Protein AF-A0A6M3LQ57-F1 (afdb_monomer)

Solvent-accessible surface area (backbone atoms only — not comparable to full-atom values): 9106 Å² total; per-residue (Å²): 142,82,83,85,82,82,80,83,77,77,79,75,79,81,83,52,79,88,72,37,60,32,24,37,28,28,75,92,80,70,41,73,76,36,45,24,33,86,90,76,70,22,23,59,89,76,66,37,45,71,72,62,45,30,76,81,35,76,71,50,41,78,45,41,47,67,58,52,22,49,57,48,24,59,68,61,65,55,86,89,46,74,42,82,50,50,68,66,60,53,51,52,48,58,67,73,37,73,54,68,42,76,58,92,66,25,36,25,34,43,60,65,76,49,56,40,53,70,77,65,49,55,14,15,49,34,39,39,48,60,93,93,46,31,29,30,44,77,53,56,36,36,71,65,57,48,54,53,51,59,50,63,76,73,111

Organism: NCBI:txid1070528

Foldseek 3Di:
DDDDDDDPDPPDDDDDLVNFFKFWDAVVVLDTPATADPVQRAGDPPRHHQVRVCVVRVRIDMDTLQVSLVVSLVVQPPDKDWDWDDPVVLVVQVPPDPF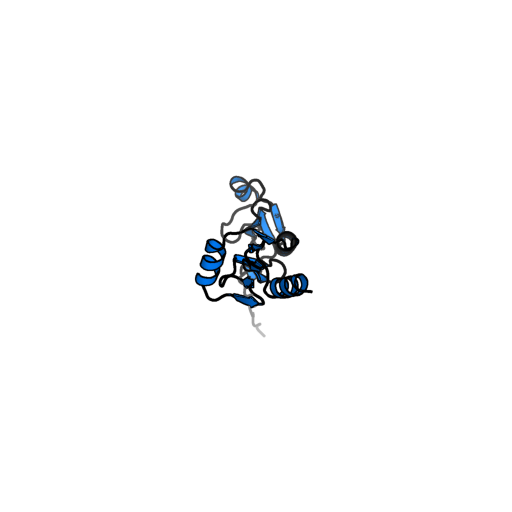PDDDDQKTFRPDFPAARSNPRAGWTWIKGDDDPTIITIPHTHGPVRVVVVVVVVVD

Radius of gyration: 23.34 Å; Cα contacts (8 Å, |Δi|>4): 252; chains: 1; bounding box: 41×45×86 Å

Mean predicted aligned error: 6.29 Å

Sequence (155 aa):
MTTATQTAEKVRKVLTMGDCDRCFASKERGTIIDTIDPATGLSWCYGKTLAQCREEYPDAEEMSVGAFCAWKAERQRTPIAWTPTTAERFDDMLNVLPPAAGVRGAFLVGEPYDHDAGNGQPRFQGFRQWGKEFFQSNRPLTRAEFRAEIARLHD

pLDDT: mean 92.42, std 13.4, range [36.75, 98.62]

Nearest PDB structures (foldseek):
  6g1y-assembly1_A  TM=4.170E-01  e=4.493E+00  Agrobacterium fabrum str. C58
  6tc5-assembly1_AAA  TM=3.323E-01  e=2.795E+00  Sorghum bicolor
  4q0h-assembly1_A-2  TM=1.892E-01  e=4.234E+00  Deinococcus radiodurans R1 = ATCC 13939 = DSM 20539
  4f3l-assembly1_B  TM=1.508E-01  e=3.544E+00  Mus musculus
  2jmu-assembly1_A  TM=1.499E-01  e=5.368E+00  Mus musculus

Structure (mmCIF, N/CA/C/O backbone):
data_AF-A0A6M3LQ57-F1
#
_entry.id   AF-A0A6M3LQ57-F1
#
loop_
_atom_site.group_PDB
_atom_site.id
_atom_site.type_symbol
_atom_site.label_atom_id
_atom_site.label_alt_id
_atom_site.label_comp_id
_atom_site.label_asym_id
_atom_site.label_entity_id
_atom_site.label_seq_id
_atom_site.pdbx_PDB_ins_code
_atom_site.Cartn_x
_atom_site.Cartn_y
_atom_site.Cartn_z
_atom_site.occupancy
_atom_site.B_iso_or_equiv
_atom_site.auth_seq_id
_atom_site.auth_comp_id
_atom_site.auth_asym_id
_atom_site.auth_atom_id
_atom_site.pdbx_PDB_model_num
ATOM 1 N N . MET A 1 1 ? 3.682 -31.613 -62.107 1.00 46.94 1 MET A N 1
ATOM 2 C CA . MET A 1 1 ? 4.332 -31.450 -60.791 1.00 46.94 1 MET A CA 1
ATOM 3 C C . MET A 1 1 ? 4.848 -30.026 -60.703 1.00 46.94 1 MET A C 1
ATOM 5 O O . MET A 1 1 ? 5.860 -29.732 -61.325 1.00 46.94 1 MET A O 1
ATOM 9 N N . THR A 1 2 ? 4.144 -29.132 -60.011 1.00 36.75 2 THR A N 1
ATOM 10 C CA . THR A 1 2 ? 4.678 -27.803 -59.680 1.00 36.75 2 THR A CA 1
ATOM 11 C C . THR A 1 2 ? 4.060 -27.362 -58.361 1.00 36.75 2 THR A C 1
ATOM 13 O O . THR A 1 2 ? 2.856 -27.476 -58.151 1.00 36.75 2 THR A O 1
ATOM 16 N N . THR A 1 3 ? 4.950 -27.019 -57.448 1.00 41.03 3 THR A N 1
ATOM 17 C CA . THR A 1 3 ? 4.820 -27.040 -55.995 1.00 41.03 3 THR A CA 1
ATOM 18 C C . THR A 1 3 ? 4.071 -25.814 -55.482 1.00 41.03 3 THR A C 1
ATOM 20 O O . THR A 1 3 ? 4.348 -24.694 -55.900 1.00 41.03 3 THR A O 1
ATOM 23 N N . ALA A 1 4 ? 3.141 -26.028 -54.552 1.00 45.84 4 ALA A N 1
ATOM 24 C CA . ALA A 1 4 ? 2.512 -24.969 -53.779 1.00 45.84 4 ALA A CA 1
ATOM 25 C C . ALA A 1 4 ? 3.513 -24.414 -52.754 1.00 45.84 4 ALA A C 1
ATOM 27 O O . ALA A 1 4 ? 3.989 -25.151 -51.892 1.00 45.84 4 ALA A O 1
ATOM 28 N N . THR A 1 5 ? 3.811 -23.118 -52.824 1.00 45.41 5 THR A N 1
ATOM 29 C CA . THR A 1 5 ? 4.543 -22.408 -51.770 1.00 45.41 5 THR A CA 1
ATOM 30 C C . THR A 1 5 ? 3.519 -21.826 -50.799 1.00 45.41 5 THR A C 1
ATOM 32 O O . THR A 1 5 ? 2.950 -20.767 -51.049 1.00 45.41 5 THR A O 1
ATOM 35 N N . GLN A 1 6 ? 3.235 -22.541 -49.708 1.00 46.06 6 GLN A N 1
ATOM 36 C CA . GLN A 1 6 ? 2.520 -21.973 -48.563 1.00 46.06 6 GLN A CA 1
ATOM 37 C C . GLN A 1 6 ? 3.509 -21.157 -47.727 1.00 46.06 6 GLN A C 1
ATOM 39 O O . GLN A 1 6 ? 4.349 -21.708 -47.017 1.00 46.06 6 GLN A O 1
ATOM 44 N N . THR A 1 7 ? 3.417 -19.835 -47.821 1.00 49.56 7 THR A N 1
ATOM 45 C CA . THR A 1 7 ? 4.123 -18.911 -46.933 1.00 49.56 7 THR A CA 1
ATOM 46 C C . THR A 1 7 ? 3.373 -18.873 -45.603 1.00 49.56 7 THR A C 1
ATOM 48 O O . THR A 1 7 ? 2.303 -18.280 -45.507 1.00 49.56 7 THR A O 1
ATOM 51 N N . ALA A 1 8 ? 3.900 -19.539 -44.575 1.00 52.03 8 ALA A N 1
ATOM 52 C CA . ALA A 1 8 ? 3.377 -19.412 -43.220 1.00 52.03 8 ALA A CA 1
ATOM 53 C C . ALA A 1 8 ? 3.788 -18.045 -42.654 1.00 52.03 8 ALA A C 1
ATOM 55 O O . ALA A 1 8 ? 4.917 -17.847 -42.203 1.00 52.03 8 ALA A O 1
ATOM 56 N N . GLU A 1 9 ? 2.868 -17.089 -42.706 1.00 48.34 9 GLU A N 1
ATOM 57 C CA . GLU A 1 9 ? 2.976 -15.805 -42.028 1.00 48.34 9 GLU A CA 1
ATOM 58 C C . GLU A 1 9 ? 2.968 -16.060 -40.510 1.00 48.34 9 GLU A C 1
ATOM 60 O O . GLU A 1 9 ? 1.942 -16.374 -39.905 1.00 48.34 9 GLU A O 1
ATOM 65 N N . LYS A 1 10 ? 4.146 -16.011 -39.875 1.00 55.34 10 LYS A N 1
ATOM 66 C CA . LYS A 1 10 ? 4.255 -16.040 -38.411 1.00 55.34 10 LYS A CA 1
ATOM 67 C C . LYS A 1 10 ? 3.628 -14.753 -37.885 1.00 55.34 10 LYS A C 1
ATOM 69 O O . LYS A 1 10 ? 4.269 -13.705 -37.899 1.00 55.34 10 LYS A O 1
ATOM 74 N N . VAL A 1 11 ? 2.390 -14.837 -37.405 1.00 56.31 11 VAL A N 1
ATOM 75 C CA . VAL A 1 11 ? 1.743 -13.747 -36.670 1.00 56.31 11 VAL A CA 1
ATOM 76 C C . VAL A 1 11 ? 2.640 -13.400 -35.480 1.00 56.31 11 VAL A C 1
ATOM 78 O O . VAL A 1 11 ? 2.800 -14.190 -34.548 1.00 56.31 11 VAL A O 1
ATOM 81 N N . ARG A 1 12 ? 3.296 -12.238 -35.539 1.00 62.62 12 ARG A N 1
ATOM 82 C CA . ARG A 1 12 ? 4.110 -11.721 -34.437 1.00 62.62 12 ARG A CA 1
ATOM 83 C C . ARG A 1 12 ? 3.154 -11.455 -33.276 1.00 62.62 12 ARG A C 1
ATOM 85 O O . ARG A 1 12 ? 2.245 -10.642 -33.417 1.00 62.62 12 ARG A O 1
ATOM 92 N N . LYS A 1 13 ? 3.323 -12.166 -32.155 1.00 75.88 13 LYS A N 1
ATOM 93 C CA . LYS A 1 13 ? 2.522 -11.929 -30.947 1.00 75.88 13 LYS A CA 1
ATOM 94 C C . LYS A 1 13 ? 2.670 -10.454 -30.569 1.00 75.88 13 LYS A C 1
ATOM 96 O O . LYS A 1 13 ? 3.790 -9.984 -30.369 1.00 75.88 13 LYS A O 1
ATOM 101 N N . VAL A 1 14 ? 1.551 -9.738 -30.506 1.00 80.62 14 VAL A N 1
ATOM 102 C CA . VAL A 1 14 ? 1.513 -8.387 -29.945 1.00 80.62 14 VAL A CA 1
ATOM 103 C C . VAL A 1 14 ? 1.728 -8.539 -28.444 1.00 80.62 14 VAL A C 1
ATOM 105 O O . VAL A 1 14 ? 0.954 -9.229 -27.782 1.00 80.62 14 VAL A O 1
ATOM 108 N N . LEU A 1 15 ? 2.819 -7.970 -27.937 1.00 83.25 15 LEU A N 1
ATOM 109 C CA . LEU A 1 15 ? 3.087 -7.936 -26.504 1.00 83.25 15 LEU A CA 1
ATOM 110 C C . LEU A 1 15 ? 2.106 -6.976 -25.826 1.00 83.25 15 LEU A C 1
ATOM 112 O O . LEU A 1 15 ? 1.719 -5.954 -26.396 1.00 83.25 15 LEU A O 1
ATOM 116 N N . THR A 1 16 ? 1.726 -7.304 -24.601 1.00 87.81 16 THR A N 1
ATOM 117 C CA . THR A 1 16 ? 0.941 -6.457 -23.703 1.00 87.81 16 THR A CA 1
ATOM 118 C C . THR A 1 16 ? 1.720 -6.227 -22.414 1.00 87.81 16 THR A C 1
ATOM 120 O O . THR A 1 16 ? 2.647 -6.970 -22.106 1.00 87.81 16 THR A O 1
ATOM 123 N N . MET A 1 17 ? 1.301 -5.259 -21.598 1.00 83.88 17 MET A N 1
ATOM 124 C CA . MET A 1 17 ? 1.907 -5.036 -20.278 1.00 83.88 17 MET A CA 1
ATOM 125 C C . MET A 1 17 ? 1.830 -6.279 -19.369 1.00 83.88 17 MET A C 1
ATOM 127 O O . MET A 1 17 ? 2.678 -6.466 -18.504 1.00 83.88 17 MET A O 1
ATOM 131 N N . GLY A 1 18 ? 0.840 -7.157 -19.579 1.00 85.94 18 GLY A N 1
ATOM 132 C CA . GLY A 1 18 ? 0.730 -8.426 -18.854 1.00 85.94 18 GLY A CA 1
ATOM 133 C C . GLY A 1 18 ? 1.818 -9.446 -19.210 1.00 85.94 18 GLY A C 1
ATOM 134 O O . GLY A 1 18 ? 1.999 -10.410 -18.472 1.00 85.94 18 GLY A O 1
ATOM 135 N N . ASP A 1 19 ? 2.545 -9.240 -20.312 1.00 90.12 19 ASP A N 1
ATOM 136 C CA . ASP A 1 19 ? 3.690 -10.063 -20.709 1.00 90.12 19 ASP A CA 1
ATOM 137 C C . ASP A 1 19 ? 5.016 -9.574 -20.083 1.00 90.12 19 ASP A C 1
ATOM 139 O O . ASP A 1 19 ? 6.037 -10.247 -20.225 1.00 90.12 19 ASP A O 1
ATOM 143 N N . CYS A 1 20 ? 5.022 -8.425 -19.394 1.00 94.06 20 CYS A N 1
ATOM 144 C CA . CYS A 1 20 ? 6.207 -7.880 -18.733 1.00 94.06 20 CYS A CA 1
ATOM 145 C C . CYS A 1 20 ? 6.418 -8.536 -17.357 1.00 94.06 20 CYS A C 1
ATOM 147 O O . CYS A 1 20 ? 5.639 -8.328 -16.427 1.00 94.06 20 CYS A O 1
ATOM 149 N N . ASP A 1 21 ? 7.511 -9.281 -17.193 1.00 96.94 21 ASP A N 1
ATOM 150 C CA . ASP A 1 21 ? 7.887 -9.932 -15.929 1.00 96.94 21 ASP A CA 1
ATOM 151 C C . ASP A 1 21 ? 8.903 -9.127 -15.103 1.00 96.94 21 ASP A C 1
ATOM 153 O O . ASP A 1 21 ? 9.175 -9.452 -13.942 1.00 96.94 21 ASP A O 1
ATOM 157 N N . ARG A 1 22 ? 9.440 -8.055 -15.687 1.00 98.31 22 ARG A N 1
ATOM 158 C CA . ARG A 1 22 ? 10.463 -7.175 -15.122 1.00 98.31 22 ARG A CA 1
ATOM 159 C C . ARG A 1 22 ? 9.995 -5.728 -15.061 1.00 98.31 22 ARG A C 1
ATOM 161 O O . ARG A 1 22 ? 9.139 -5.294 -15.832 1.00 98.31 22 ARG A O 1
ATOM 168 N N . CYS A 1 23 ? 10.588 -4.968 -14.152 1.00 98.38 23 CYS A N 1
ATOM 169 C CA . CYS A 1 23 ? 10.295 -3.559 -13.952 1.00 98.38 23 CYS A CA 1
ATOM 170 C C . CYS A 1 23 ? 11.528 -2.775 -13.502 1.00 98.38 23 CYS A C 1
ATOM 172 O O . CYS A 1 23 ? 12.473 -3.333 -12.937 1.00 98.38 23 CYS A O 1
ATOM 174 N N . PHE A 1 24 ? 11.474 -1.463 -13.715 1.00 98.56 24 PHE A N 1
ATOM 175 C CA . PHE A 1 24 ? 12.260 -0.514 -12.939 1.00 98.56 24 PHE A CA 1
ATOM 176 C C . PHE A 1 24 ? 11.433 -0.094 -11.728 1.00 98.56 24 PHE A C 1
ATOM 178 O O . PHE A 1 24 ? 10.266 0.284 -11.863 1.00 98.56 24 PHE A O 1
ATOM 185 N N . ALA A 1 25 ? 12.016 -0.172 -10.540 1.00 98.31 25 ALA A N 1
ATOM 186 C CA . ALA A 1 25 ? 11.329 0.111 -9.289 1.00 98.31 25 ALA A CA 1
ATOM 187 C C . ALA A 1 25 ? 12.157 1.029 -8.391 1.00 98.31 25 ALA A C 1
ATOM 189 O O . ALA A 1 25 ? 13.385 0.997 -8.417 1.00 98.31 25 ALA A O 1
ATOM 190 N N . SER A 1 26 ? 11.455 1.809 -7.569 1.00 97.75 26 SER A N 1
ATOM 191 C CA . SER A 1 26 ? 12.020 2.563 -6.452 1.00 97.75 26 SER A CA 1
ATOM 192 C C . SER A 1 26 ? 11.490 1.949 -5.160 1.00 97.75 26 SER A C 1
ATOM 194 O O . SER A 1 26 ? 10.306 2.074 -4.817 1.00 97.75 26 SER A O 1
ATOM 196 N N . LYS A 1 27 ? 12.359 1.239 -4.434 1.00 96.12 27 LYS A N 1
ATOM 197 C CA . LYS A 1 27 ? 12.008 0.675 -3.122 1.00 96.12 27 LYS A CA 1
ATOM 198 C C . LYS A 1 27 ? 11.892 1.754 -2.053 1.00 96.12 27 LYS A C 1
ATOM 200 O O . LYS A 1 27 ? 11.122 1.575 -1.112 1.00 96.12 27 LYS A O 1
ATOM 205 N N . GLU A 1 28 ? 12.595 2.875 -2.196 1.00 95.31 28 GLU A N 1
ATOM 206 C CA . GLU A 1 28 ? 12.451 3.998 -1.270 1.00 95.31 28 GLU A CA 1
ATOM 207 C C . GLU A 1 28 ? 11.027 4.567 -1.330 1.00 95.31 28 GLU A C 1
ATOM 209 O O . GLU A 1 28 ? 10.378 4.750 -0.300 1.00 95.31 28 GLU A O 1
ATOM 214 N N . ARG A 1 29 ? 10.491 4.738 -2.545 1.00 94.94 29 ARG A N 1
ATOM 215 C CA . ARG A 1 29 ? 9.123 5.229 -2.778 1.00 94.94 29 ARG A CA 1
ATOM 216 C C . ARG A 1 29 ? 8.057 4.141 -2.666 1.00 94.94 29 ARG A C 1
ATOM 218 O O . ARG A 1 29 ? 6.874 4.446 -2.545 1.00 94.94 29 ARG A O 1
ATOM 225 N N . GLY A 1 30 ? 8.449 2.869 -2.713 1.00 95.75 30 GLY A N 1
ATOM 226 C CA . GLY A 1 30 ? 7.524 1.736 -2.676 1.00 95.75 30 GLY A CA 1
ATOM 227 C C . GLY A 1 30 ? 6.674 1.599 -3.943 1.00 95.75 30 GLY A C 1
ATOM 228 O O . GLY A 1 30 ? 5.527 1.128 -3.877 1.00 95.75 30 GLY A O 1
ATOM 229 N N . THR A 1 31 ? 7.225 1.992 -5.095 1.00 96.12 31 THR A N 1
ATOM 230 C CA . THR A 1 31 ? 6.531 2.011 -6.390 1.00 96.12 31 THR A CA 1
ATOM 231 C C . THR A 1 31 ? 7.335 1.324 -7.492 1.00 96.12 31 THR A C 1
ATOM 233 O O . THR A 1 31 ? 8.564 1.374 -7.529 1.00 96.12 31 THR A O 1
ATOM 236 N N . ILE A 1 32 ? 6.614 0.703 -8.428 1.00 97.44 32 ILE A N 1
ATOM 237 C CA . ILE A 1 32 ? 7.148 0.425 -9.762 1.00 97.44 32 ILE A CA 1
ATOM 238 C C . ILE A 1 32 ? 7.131 1.753 -10.518 1.00 97.44 32 ILE A C 1
ATOM 240 O O . ILE A 1 32 ? 6.112 2.442 -10.514 1.00 97.44 32 ILE A O 1
ATOM 244 N N . ILE A 1 33 ? 8.263 2.114 -11.115 1.00 97.62 33 ILE A N 1
ATOM 245 C CA . ILE A 1 33 ? 8.391 3.293 -11.974 1.00 97.62 33 ILE A CA 1
ATOM 246 C C . ILE A 1 33 ? 7.744 2.975 -13.322 1.00 97.62 33 ILE A C 1
ATOM 248 O O . ILE A 1 33 ? 6.890 3.720 -13.792 1.00 97.62 33 ILE A O 1
ATOM 252 N N . ASP A 1 34 ? 8.134 1.846 -13.919 1.00 97.50 34 ASP A N 1
ATOM 253 C CA . ASP A 1 34 ? 7.581 1.340 -15.173 1.00 97.50 34 ASP A CA 1
ATOM 254 C C . ASP A 1 34 ? 7.911 -0.157 -15.326 1.00 97.50 34 ASP A C 1
ATOM 256 O O . ASP A 1 34 ? 8.882 -0.662 -14.751 1.00 97.50 34 ASP A O 1
ATOM 260 N N . THR A 1 35 ? 7.110 -0.875 -16.107 1.00 97.62 35 THR A N 1
ATOM 261 C CA . THR A 1 35 ? 7.438 -2.252 -16.519 1.00 97.62 35 THR A CA 1
ATOM 262 C C . THR A 1 35 ? 8.441 -2.230 -17.670 1.00 97.62 35 THR A C 1
ATOM 264 O O . THR A 1 35 ? 8.590 -1.207 -18.329 1.00 97.62 35 THR A O 1
ATOM 267 N N . ILE A 1 36 ? 9.168 -3.322 -17.903 1.00 97.62 36 ILE A N 1
ATOM 268 C CA . ILE A 1 36 ? 10.177 -3.401 -18.968 1.00 97.62 36 ILE A CA 1
ATOM 269 C C . ILE A 1 36 ? 9.621 -4.224 -20.123 1.00 97.62 36 ILE A C 1
ATOM 271 O O . ILE A 1 36 ? 9.223 -5.370 -19.923 1.00 97.62 36 ILE A O 1
ATOM 275 N N . ASP A 1 37 ? 9.646 -3.655 -21.326 1.00 95.00 37 ASP A N 1
ATOM 276 C CA . ASP A 1 37 ? 9.348 -4.379 -22.556 1.00 95.00 37 ASP A CA 1
ATOM 277 C C . ASP A 1 37 ? 10.410 -5.472 -22.782 1.00 95.00 37 ASP A C 1
ATOM 279 O O . ASP A 1 37 ? 11.593 -5.155 -22.970 1.00 95.00 37 ASP A O 1
ATOM 283 N N . PRO A 1 38 ? 10.024 -6.763 -22.796 1.00 93.62 38 PRO A N 1
ATOM 284 C CA . PRO A 1 38 ? 10.974 -7.860 -22.939 1.00 93.62 38 PRO A CA 1
ATOM 285 C C . PRO A 1 38 ? 11.672 -7.880 -24.306 1.00 93.62 38 PRO A C 1
ATOM 287 O O . PRO A 1 38 ? 12.719 -8.511 -24.440 1.00 93.62 38 PRO A O 1
ATOM 290 N N . ALA A 1 39 ? 11.121 -7.215 -25.327 1.00 91.88 39 ALA A N 1
ATOM 291 C CA . ALA A 1 39 ? 11.723 -7.171 -26.655 1.00 91.88 39 ALA A CA 1
ATOM 292 C C . ALA A 1 39 ? 12.855 -6.141 -26.764 1.00 91.88 39 ALA A C 1
ATOM 294 O O . ALA A 1 39 ? 13.798 -6.351 -27.529 1.00 91.88 39 ALA A O 1
ATOM 295 N N . THR A 1 40 ? 12.754 -5.027 -26.038 1.00 93.56 40 THR A N 1
ATOM 296 C CA . THR A 1 40 ? 13.675 -3.887 -26.171 1.00 93.56 40 THR A CA 1
ATOM 297 C C . THR A 1 40 ? 14.550 -3.669 -24.941 1.00 93.56 40 THR A C 1
ATOM 299 O O . THR A 1 40 ? 15.601 -3.041 -25.050 1.00 93.56 40 THR A O 1
ATOM 302 N N . GLY A 1 41 ? 14.145 -4.179 -23.775 1.00 94.50 41 GLY A N 1
ATOM 303 C CA . GLY A 1 41 ? 14.797 -3.888 -22.497 1.00 94.50 41 GLY A CA 1
ATOM 304 C C . GLY A 1 41 ? 14.565 -2.455 -22.005 1.00 94.50 41 GLY A C 1
ATOM 305 O O . GLY A 1 41 ? 15.182 -2.038 -21.025 1.00 94.50 41 GLY A O 1
ATOM 306 N N . LEU A 1 42 ? 13.691 -1.701 -22.674 1.00 96.94 42 LEU A N 1
ATOM 307 C CA . LEU A 1 42 ? 13.313 -0.345 -22.301 1.00 96.94 42 LEU A CA 1
ATOM 308 C C . LEU A 1 42 ? 12.044 -0.362 -21.456 1.00 96.94 42 LEU A C 1
ATOM 310 O O . LEU A 1 42 ? 11.265 -1.314 -21.472 1.00 96.94 42 LEU A O 1
ATOM 314 N N . SER A 1 43 ? 11.827 0.721 -20.725 1.00 96.50 43 SER A N 1
ATOM 315 C CA . SER A 1 43 ? 10.590 0.935 -19.992 1.00 96.50 43 SER A CA 1
ATOM 316 C C . SER A 1 43 ? 9.394 0.972 -20.963 1.00 96.50 43 SER A C 1
ATOM 318 O O . SER A 1 43 ? 9.476 1.575 -22.033 1.00 96.50 43 SER A O 1
ATOM 320 N N . TRP A 1 44 ? 8.297 0.303 -20.616 1.00 94.50 44 TRP A N 1
ATOM 321 C CA . TRP A 1 44 ? 7.159 0.062 -21.503 1.00 94.50 44 TRP A CA 1
ATOM 322 C C . TRP A 1 44 ? 6.447 1.355 -21.905 1.00 94.50 44 TRP A C 1
ATOM 324 O O . TRP A 1 44 ? 6.172 1.581 -23.082 1.00 94.50 44 TRP A O 1
ATOM 334 N N . CYS A 1 45 ? 6.143 2.212 -20.930 1.00 94.00 45 CYS A N 1
ATOM 335 C CA . CYS A 1 45 ? 5.396 3.445 -21.160 1.00 94.00 45 CYS A CA 1
ATOM 336 C C . CYS A 1 45 ? 6.292 4.576 -21.673 1.00 94.00 45 CYS A C 1
ATOM 338 O O . CYS A 1 45 ? 5.862 5.370 -22.509 1.00 94.00 45 CYS A O 1
ATOM 340 N N . TYR A 1 46 ? 7.521 4.672 -21.158 1.00 94.94 46 TYR A N 1
ATOM 341 C CA . TYR A 1 46 ? 8.393 5.828 -21.401 1.00 94.94 46 TYR A CA 1
ATOM 342 C C . TYR A 1 46 ? 9.571 5.563 -22.341 1.00 94.94 46 TYR A C 1
ATOM 344 O O . TYR A 1 46 ? 10.260 6.512 -22.712 1.00 94.94 46 TYR A O 1
ATOM 352 N N . GLY A 1 47 ? 9.830 4.311 -22.728 1.00 96.56 47 GLY A N 1
ATOM 353 C CA . GLY A 1 47 ? 10.947 3.957 -23.605 1.00 96.56 47 GLY A CA 1
ATOM 354 C C . GLY A 1 47 ? 12.322 4.266 -23.006 1.00 96.56 47 GLY A C 1
ATOM 355 O O . GLY A 1 47 ? 13.267 4.520 -23.752 1.00 96.56 47 GLY A O 1
ATOM 356 N N . LYS A 1 48 ? 12.450 4.295 -21.673 1.00 98.00 48 LYS A N 1
ATOM 357 C CA . LYS A 1 48 ? 13.691 4.682 -20.983 1.00 98.00 48 LYS A CA 1
ATOM 358 C C . LYS A 1 48 ? 14.564 3.479 -20.651 1.00 98.00 48 LYS A C 1
ATOM 360 O O . LYS A 1 48 ? 14.070 2.399 -20.344 1.00 98.00 48 LYS A O 1
ATOM 365 N N . THR A 1 49 ? 15.876 3.683 -20.658 1.00 98.25 49 THR A N 1
ATOM 366 C CA . THR A 1 49 ? 16.842 2.760 -20.042 1.00 98.25 49 THR A CA 1
ATOM 367 C C . THR A 1 49 ? 16.882 2.956 -18.525 1.00 98.25 49 THR A C 1
ATOM 369 O O . THR A 1 49 ? 16.503 4.012 -18.018 1.00 98.25 49 THR A O 1
ATOM 372 N N . LEU A 1 50 ? 17.443 1.990 -17.789 1.00 98.19 50 LEU A N 1
ATOM 373 C CA . LEU A 1 50 ? 17.677 2.139 -16.347 1.00 98.19 50 LEU A CA 1
ATOM 374 C C . LEU A 1 50 ? 18.516 3.385 -16.011 1.00 98.19 50 LEU A C 1
ATOM 376 O O . LEU A 1 50 ? 18.241 4.060 -15.023 1.00 98.19 50 LEU A O 1
ATOM 380 N N . ALA A 1 51 ? 19.525 3.705 -16.828 1.00 98.31 51 ALA A N 1
ATOM 381 C CA . ALA A 1 51 ? 20.370 4.882 -16.620 1.00 98.31 51 ALA A CA 1
ATOM 382 C C . ALA A 1 51 ? 19.555 6.183 -16.687 1.00 98.31 51 ALA A C 1
ATOM 384 O O . ALA A 1 51 ? 19.673 7.014 -15.795 1.00 98.31 51 ALA A O 1
ATOM 385 N N . GLN A 1 52 ? 18.662 6.304 -17.671 1.00 98.19 52 GLN A N 1
ATOM 386 C CA . GLN A 1 52 ? 17.759 7.453 -17.791 1.00 98.19 52 GLN A CA 1
ATOM 387 C C . GLN A 1 52 ? 16.718 7.487 -16.667 1.00 98.19 52 GLN A C 1
ATOM 389 O O . GLN A 1 52 ? 16.405 8.552 -16.150 1.00 98.19 52 GLN A O 1
ATOM 394 N N . CYS A 1 53 ? 16.200 6.334 -16.229 1.00 97.75 53 CYS A N 1
ATOM 395 C CA . CYS A 1 53 ? 15.345 6.284 -15.040 1.00 97.75 53 CYS A CA 1
ATOM 396 C C . CYS A 1 53 ? 16.079 6.795 -13.791 1.00 97.75 53 CYS A C 1
ATOM 398 O O . CYS A 1 53 ? 15.463 7.468 -12.970 1.00 97.75 53 CYS A O 1
ATOM 400 N N . ARG A 1 54 ? 17.387 6.530 -13.660 1.00 98.44 54 ARG A N 1
ATOM 401 C CA . ARG A 1 54 ? 18.205 6.984 -12.523 1.00 98.44 54 ARG A CA 1
ATOM 402 C C . ARG A 1 54 ? 18.462 8.484 -12.474 1.00 98.44 54 ARG A C 1
ATOM 404 O O . ARG A 1 54 ? 18.769 8.994 -11.402 1.00 98.44 54 ARG A O 1
ATOM 411 N N . GLU A 1 55 ? 18.302 9.190 -13.588 1.00 97.94 55 GLU A N 1
ATOM 412 C CA . GLU A 1 55 ? 18.360 10.655 -13.604 1.00 97.94 55 GLU A CA 1
ATOM 413 C C . GLU A 1 55 ? 17.197 11.272 -12.801 1.00 97.94 55 GLU A C 1
ATOM 415 O O . GLU A 1 55 ? 17.368 12.310 -12.168 1.00 97.94 55 GLU A O 1
ATOM 420 N N . GLU A 1 56 ? 16.035 10.606 -12.765 1.00 96.06 56 GLU A N 1
ATOM 421 C CA . GLU A 1 56 ? 14.839 11.040 -12.018 1.00 96.06 56 GLU A CA 1
ATOM 422 C C . GLU A 1 56 ? 14.664 10.306 -10.679 1.00 96.06 56 GLU A C 1
ATOM 424 O O . GLU A 1 56 ? 14.184 10.877 -9.696 1.00 96.06 56 GLU A O 1
ATOM 429 N N . TYR A 1 57 ? 15.062 9.035 -10.637 1.00 97.06 57 TYR A N 1
ATOM 430 C CA . TYR A 1 57 ? 14.939 8.138 -9.492 1.00 97.06 57 TYR A CA 1
ATOM 431 C C . TYR A 1 57 ? 16.310 7.530 -9.189 1.00 97.06 57 TYR A C 1
ATOM 433 O O . TYR A 1 57 ? 16.599 6.428 -9.655 1.00 97.06 57 TYR A O 1
ATOM 441 N N . PRO A 1 58 ? 17.185 8.216 -8.432 1.00 98.00 58 PRO A N 1
ATOM 442 C CA . PRO A 1 58 ? 18.550 7.741 -8.195 1.00 98.00 58 PRO A CA 1
ATOM 443 C C . PRO A 1 58 ? 18.635 6.331 -7.587 1.00 98.00 58 PRO A C 1
ATOM 445 O O . PRO A 1 58 ? 19.612 5.622 -7.825 1.00 98.00 58 PRO A O 1
ATOM 448 N N . ASP A 1 59 ? 17.605 5.907 -6.847 1.00 97.94 59 ASP A N 1
ATOM 449 C CA . ASP A 1 59 ? 17.471 4.573 -6.253 1.00 97.94 59 ASP A CA 1
ATOM 450 C C . ASP A 1 59 ? 16.881 3.519 -7.208 1.00 97.94 59 ASP A C 1
ATOM 452 O O . ASP A 1 59 ? 16.675 2.375 -6.801 1.00 97.94 59 ASP A O 1
ATOM 456 N N . ALA A 1 60 ? 16.609 3.873 -8.469 1.00 98.38 60 ALA A N 1
ATOM 457 C CA . ALA A 1 60 ? 16.009 2.960 -9.426 1.00 98.38 60 ALA A CA 1
ATOM 458 C C . ALA A 1 60 ? 16.873 1.713 -9.625 1.00 98.38 60 ALA A C 1
ATOM 460 O O . ALA A 1 60 ? 18.071 1.763 -9.950 1.00 98.38 60 ALA A O 1
ATOM 461 N N . GLU A 1 61 ? 16.213 0.573 -9.496 1.00 98.25 61 GLU A N 1
ATOM 462 C CA . GLU A 1 61 ? 16.776 -0.740 -9.746 1.00 98.25 61 GLU A CA 1
ATOM 463 C C . GLU A 1 61 ? 15.865 -1.549 -10.664 1.00 98.25 61 GLU A C 1
ATOM 465 O O . GLU A 1 61 ? 14.646 -1.383 -10.695 1.00 98.25 61 GLU A O 1
ATOM 470 N N . GLU A 1 62 ? 16.491 -2.426 -11.434 1.00 98.25 62 GLU A N 1
ATOM 471 C CA . GLU A 1 62 ? 15.800 -3.412 -12.243 1.00 98.25 62 GLU A CA 1
ATOM 472 C C . GLU A 1 62 ? 15.554 -4.671 -11.410 1.00 98.25 62 GLU A C 1
ATOM 474 O O . GLU A 1 62 ? 16.474 -5.198 -10.784 1.00 98.25 62 GLU A O 1
ATOM 479 N N . MET A 1 63 ? 14.325 -5.180 -11.418 1.00 98.25 63 MET A N 1
ATOM 480 C CA . MET A 1 63 ? 13.983 -6.454 -10.784 1.00 98.25 63 MET A CA 1
ATOM 481 C C . MET A 1 63 ? 12.805 -7.129 -11.482 1.00 98.25 63 MET A C 1
ATOM 483 O O . MET A 1 63 ? 12.196 -6.558 -12.386 1.00 98.25 63 MET A O 1
ATOM 487 N N . SER A 1 64 ? 12.454 -8.344 -11.055 1.00 98.12 64 SER A N 1
ATOM 488 C CA . SER A 1 64 ? 11.189 -8.945 -11.475 1.00 98.12 64 SER A CA 1
ATOM 489 C C . SER A 1 64 ? 10.004 -8.286 -10.764 1.00 98.12 64 SER A C 1
ATOM 491 O O . SER A 1 64 ? 10.083 -7.938 -9.582 1.00 98.12 64 SER A O 1
ATOM 493 N N . VAL A 1 65 ? 8.869 -8.178 -11.456 1.00 97.25 65 VAL A N 1
ATOM 494 C CA . VAL A 1 65 ? 7.604 -7.699 -10.876 1.00 97.25 65 VAL A CA 1
ATOM 495 C C . VAL A 1 65 ? 7.217 -8.563 -9.672 1.00 97.25 65 VAL A C 1
ATOM 497 O O . VAL A 1 65 ? 6.815 -8.040 -8.635 1.00 97.25 65 VAL A O 1
ATOM 500 N N . GLY A 1 66 ? 7.423 -9.881 -9.766 1.00 97.38 66 GLY A N 1
ATOM 501 C CA . GLY A 1 66 ? 7.185 -10.809 -8.659 1.00 97.38 66 GLY A CA 1
ATOM 502 C C . GLY A 1 66 ? 8.035 -10.505 -7.420 1.00 97.38 66 GLY A C 1
ATOM 503 O O . GLY A 1 66 ? 7.505 -10.495 -6.309 1.00 97.38 66 GLY A O 1
ATOM 504 N N . ALA A 1 67 ? 9.327 -10.199 -7.592 1.00 98.06 67 ALA A N 1
ATOM 505 C CA . ALA A 1 67 ? 10.202 -9.826 -6.479 1.00 98.06 67 ALA A CA 1
ATOM 506 C C . ALA A 1 67 ? 9.772 -8.499 -5.838 1.00 98.06 67 ALA A C 1
ATOM 508 O O . ALA A 1 67 ? 9.732 -8.396 -4.610 1.00 98.06 67 ALA A O 1
ATOM 509 N N . PHE A 1 68 ? 9.387 -7.510 -6.652 1.00 97.94 68 PHE A N 1
ATOM 510 C CA . PHE A 1 68 ? 8.844 -6.251 -6.147 1.00 97.94 68 PHE A CA 1
ATOM 511 C C . PHE A 1 68 ? 7.565 -6.475 -5.328 1.00 97.94 68 PHE A C 1
ATOM 513 O O . PHE A 1 68 ? 7.442 -5.971 -4.210 1.00 97.94 68 PHE A O 1
ATOM 520 N N . CYS A 1 69 ? 6.623 -7.258 -5.859 1.00 97.81 69 CYS A N 1
ATOM 521 C CA . CYS A 1 69 ? 5.367 -7.573 -5.187 1.00 97.81 69 CYS A CA 1
ATOM 522 C C . CYS A 1 69 ? 5.585 -8.306 -3.860 1.00 97.81 69 CYS A C 1
ATOM 524 O O . CYS A 1 69 ? 4.958 -7.947 -2.865 1.00 97.81 69 CYS A O 1
ATOM 526 N N . ALA A 1 70 ? 6.501 -9.278 -3.815 1.00 98.00 70 ALA A N 1
ATOM 527 C CA . ALA A 1 70 ? 6.846 -9.987 -2.584 1.00 98.00 70 ALA A CA 1
ATOM 528 C C . ALA A 1 70 ? 7.416 -9.033 -1.519 1.00 98.00 70 ALA A C 1
ATOM 530 O O . ALA A 1 70 ? 6.929 -9.005 -0.388 1.00 98.00 70 ALA A O 1
ATOM 531 N N . TRP A 1 71 ? 8.381 -8.191 -1.904 1.00 97.75 71 TRP A N 1
ATOM 532 C CA . TRP A 1 71 ? 8.969 -7.175 -1.026 1.00 97.75 71 TRP A CA 1
ATOM 533 C C . TRP A 1 71 ? 7.925 -6.169 -0.514 1.00 97.75 71 TRP A C 1
ATOM 535 O O . TRP A 1 71 ? 7.897 -5.825 0.670 1.00 97.75 71 TRP A O 1
ATOM 545 N N . LYS A 1 72 ? 7.027 -5.702 -1.391 1.00 97.88 72 LYS A N 1
ATOM 546 C CA . LYS A 1 72 ? 5.975 -4.750 -1.016 1.00 97.88 72 LYS A CA 1
ATOM 547 C C . LYS A 1 72 ? 4.956 -5.393 -0.077 1.00 97.88 72 LYS A C 1
ATOM 549 O O . LYS A 1 72 ? 4.573 -4.764 0.907 1.00 97.88 72 LYS A O 1
ATOM 554 N N . ALA A 1 73 ? 4.563 -6.639 -0.336 1.00 97.75 73 ALA A N 1
ATOM 555 C CA . ALA A 1 73 ? 3.621 -7.376 0.499 1.00 97.75 73 ALA A CA 1
ATOM 556 C C . ALA A 1 73 ? 4.142 -7.551 1.932 1.00 97.75 73 ALA A C 1
ATOM 558 O O . ALA A 1 73 ? 3.400 -7.316 2.882 1.00 97.75 73 ALA A O 1
ATOM 559 N N . GLU A 1 74 ? 5.422 -7.891 2.110 1.00 97.38 74 GLU A N 1
ATOM 560 C CA . GLU A 1 74 ? 6.043 -7.997 3.438 1.00 97.38 74 GLU A CA 1
ATOM 561 C C . GLU A 1 74 ? 5.917 -6.686 4.235 1.00 97.38 74 GLU A C 1
ATOM 563 O O . GLU A 1 74 ? 5.523 -6.686 5.400 1.00 97.38 74 GLU A O 1
ATOM 568 N N . ARG A 1 75 ? 6.147 -5.545 3.577 1.00 96.19 75 ARG A N 1
ATOM 569 C CA . ARG A 1 75 ? 6.039 -4.211 4.193 1.00 96.19 75 ARG A CA 1
ATOM 570 C C . ARG A 1 75 ? 4.600 -3.776 4.451 1.00 96.19 75 ARG A C 1
ATOM 572 O O . ARG A 1 75 ? 4.345 -3.011 5.377 1.00 96.19 75 ARG A O 1
ATOM 579 N N . GLN A 1 76 ? 3.656 -4.238 3.637 1.00 97.50 76 GLN A N 1
ATOM 580 C CA . GLN A 1 76 ? 2.230 -3.986 3.834 1.00 97.50 76 GLN A CA 1
ATOM 581 C C . GLN A 1 76 ? 1.648 -4.809 4.992 1.00 97.50 76 GLN A C 1
ATOM 583 O O . GLN A 1 76 ? 0.708 -4.357 5.642 1.00 97.50 76 GLN A O 1
ATOM 588 N N . ARG A 1 77 ? 2.210 -5.990 5.268 1.00 96.56 77 ARG A N 1
ATOM 589 C CA . ARG A 1 77 ? 1.726 -6.961 6.264 1.00 96.56 77 ARG A CA 1
ATOM 590 C C . ARG A 1 77 ? 2.432 -6.844 7.619 1.00 96.56 77 ARG A C 1
ATOM 592 O O . ARG A 1 77 ? 2.559 -7.828 8.344 1.00 96.56 77 ARG A O 1
ATOM 599 N N . THR A 1 78 ? 2.872 -5.644 7.989 1.00 97.06 78 THR A N 1
ATOM 600 C CA . THR A 1 78 ? 3.413 -5.373 9.330 1.00 97.06 78 THR A CA 1
ATOM 601 C C . THR A 1 78 ? 2.370 -5.672 10.421 1.00 97.06 78 THR A C 1
ATOM 603 O O . THR A 1 78 ? 1.169 -5.743 10.133 1.00 97.06 78 THR A O 1
ATOM 606 N N . PRO A 1 79 ? 2.773 -5.868 11.689 1.00 97.81 79 PRO A N 1
ATOM 607 C CA . PRO A 1 79 ? 1.820 -6.085 12.773 1.00 97.81 79 PRO A CA 1
ATOM 6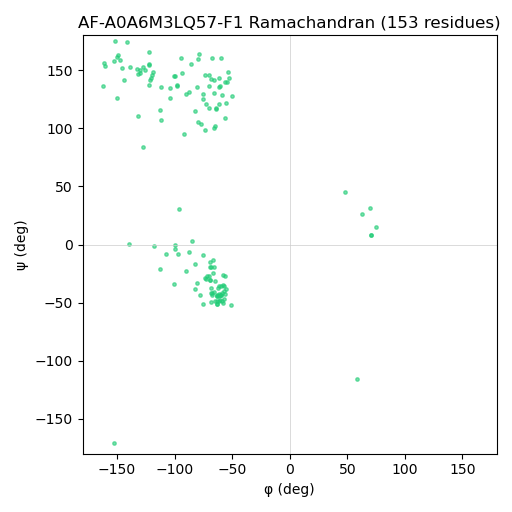08 C C . PRO A 1 79 ? 0.768 -4.973 12.861 1.00 97.81 79 PRO A C 1
ATOM 610 O O . PRO A 1 79 ? 1.073 -3.787 12.692 1.00 97.81 79 PRO A O 1
ATOM 613 N N . ILE A 1 80 ? -0.477 -5.371 13.123 1.00 98.25 80 ILE A N 1
ATOM 614 C CA . ILE A 1 80 ? -1.587 -4.435 13.292 1.00 98.25 80 ILE A CA 1
ATOM 615 C C . ILE A 1 80 ? -1.448 -3.782 14.663 1.00 98.25 80 ILE A C 1
ATOM 617 O O . ILE A 1 80 ? -1.373 -4.463 15.684 1.00 98.25 80 ILE A O 1
ATOM 621 N N . ALA A 1 81 ? -1.432 -2.456 14.678 1.00 97.62 81 ALA A N 1
ATOM 622 C CA . ALA A 1 81 ? -1.492 -1.656 15.887 1.00 97.62 81 ALA A CA 1
ATOM 623 C C . ALA A 1 81 ? -2.610 -0.622 15.761 1.00 97.62 81 ALA A C 1
ATOM 625 O O . ALA A 1 81 ? -2.967 -0.192 14.663 1.00 97.62 81 ALA A O 1
ATOM 626 N N . TRP A 1 82 ? -3.152 -0.217 16.904 1.00 98.00 82 TRP A N 1
ATOM 627 C CA . TRP A 1 82 ? -4.234 0.754 16.987 1.00 98.00 82 TRP A CA 1
ATOM 628 C C . TRP A 1 82 ? -3.717 2.021 17.649 1.00 98.00 82 TRP A C 1
ATOM 630 O O . TRP A 1 82 ? -3.332 2.004 18.816 1.00 98.00 82 TRP A O 1
ATOM 640 N N . THR A 1 83 ? -3.709 3.115 16.900 1.00 97.94 83 THR A N 1
ATOM 641 C CA . THR A 1 83 ? -3.268 4.425 17.377 1.00 97.94 83 THR A CA 1
ATOM 642 C C . THR A 1 83 ? -4.489 5.245 17.786 1.00 97.94 83 THR A C 1
ATOM 644 O O . THR A 1 83 ? -5.477 5.231 17.047 1.00 97.94 83 THR A O 1
ATOM 647 N N . PRO A 1 84 ? -4.456 5.957 18.928 1.00 98.38 84 PRO A N 1
ATOM 648 C CA . PRO A 1 84 ? -5.540 6.852 19.317 1.00 98.38 84 PRO A CA 1
ATOM 649 C C . PRO A 1 84 ? -5.898 7.853 18.211 1.00 98.38 84 PRO A C 1
ATOM 651 O O . PRO A 1 84 ? -5.027 8.343 17.490 1.00 98.38 84 PRO A O 1
ATOM 654 N N . THR A 1 85 ? -7.186 8.157 18.083 1.00 98.31 85 THR A N 1
ATOM 655 C CA . THR A 1 85 ? -7.723 9.191 17.190 1.00 98.31 85 THR A CA 1
ATOM 656 C C . THR A 1 85 ? -8.880 9.928 17.871 1.00 98.31 85 THR A C 1
ATOM 658 O O . THR A 1 85 ? -9.272 9.581 18.987 1.00 98.31 85 THR A O 1
ATOM 661 N N . THR A 1 86 ? -9.408 10.976 17.242 1.00 98.38 86 THR A N 1
ATOM 662 C CA . THR A 1 86 ? -10.518 11.759 17.800 1.00 98.38 86 THR A CA 1
ATOM 663 C C . THR A 1 86 ? -11.872 11.135 17.459 1.00 98.38 86 THR A C 1
ATOM 665 O O . THR A 1 86 ? -12.015 10.428 16.461 1.00 98.38 86 THR A O 1
ATOM 668 N N . ALA A 1 87 ? -12.886 11.426 18.280 1.00 98.19 87 ALA A N 1
ATOM 669 C CA . ALA A 1 87 ? -14.272 11.048 17.994 1.00 98.19 87 ALA A CA 1
ATOM 670 C C . ALA A 1 87 ? -14.762 11.651 16.666 1.00 98.19 87 ALA A C 1
ATOM 672 O O . ALA A 1 87 ? -15.384 10.958 15.872 1.00 98.19 87 ALA A O 1
ATOM 673 N N . GLU A 1 88 ? -14.414 12.917 16.412 1.00 98.31 88 GLU A N 1
ATOM 674 C CA . GLU A 1 88 ? -14.706 13.626 15.161 1.00 98.31 88 GLU A CA 1
ATOM 675 C C . GLU A 1 88 ? -14.115 12.889 13.957 1.00 98.31 88 GLU A C 1
ATOM 677 O O . GLU A 1 88 ? -14.839 12.537 13.038 1.00 98.31 88 GLU A O 1
ATOM 682 N N . ARG A 1 89 ? -12.827 12.521 14.004 1.00 97.88 89 ARG A N 1
ATOM 683 C CA . ARG A 1 89 ? -12.191 11.786 12.905 1.00 97.88 89 ARG A CA 1
ATOM 684 C C . ARG A 1 89 ? -12.830 10.417 12.670 1.00 97.88 89 ARG A C 1
ATOM 686 O O . ARG A 1 89 ? -12.912 9.974 11.526 1.00 97.88 89 ARG A O 1
ATOM 693 N N . PHE A 1 90 ? -13.223 9.725 13.737 1.00 98.19 90 PHE A N 1
ATOM 694 C CA . PHE A 1 90 ? -13.924 8.448 13.632 1.00 98.19 90 PHE A CA 1
ATOM 695 C C . PHE A 1 90 ? -15.276 8.616 12.928 1.00 98.19 90 PHE A C 1
ATOM 697 O O . PHE A 1 90 ? -15.566 7.864 11.998 1.00 98.19 90 PHE A O 1
ATOM 704 N N . ASP A 1 91 ? -16.071 9.603 13.345 1.00 97.62 91 ASP A N 1
ATOM 705 C CA . ASP A 1 91 ? -17.393 9.879 12.779 1.00 97.62 91 ASP A CA 1
ATOM 706 C C . ASP A 1 91 ? -17.303 10.373 11.330 1.00 97.62 91 ASP A C 1
ATOM 708 O O . ASP A 1 91 ? -17.994 9.845 10.460 1.00 97.62 91 ASP A O 1
ATOM 712 N N . ASP A 1 92 ? -16.366 11.278 11.035 1.00 97.06 92 ASP A N 1
ATOM 713 C CA . ASP A 1 92 ? -16.085 11.738 9.675 1.00 97.06 92 ASP A CA 1
ATOM 714 C C . ASP A 1 92 ? -15.872 10.546 8.745 1.00 97.06 92 ASP A C 1
ATOM 716 O O . ASP A 1 92 ? -16.527 10.422 7.714 1.00 97.06 92 ASP A O 1
ATOM 720 N N . MET A 1 93 ? -14.976 9.629 9.126 1.00 97.38 93 MET A N 1
ATOM 721 C CA . MET A 1 93 ? -14.623 8.470 8.304 1.00 97.38 93 MET A CA 1
ATOM 722 C C . MET A 1 93 ? -15.744 7.438 8.206 1.00 97.38 93 MET A C 1
ATOM 724 O O . MET A 1 93 ? -15.821 6.733 7.198 1.00 97.38 93 MET A O 1
ATOM 728 N N . LEU A 1 94 ? -16.616 7.358 9.212 1.00 96.06 94 LEU A N 1
ATOM 729 C CA . LEU A 1 94 ? -17.817 6.528 9.171 1.00 96.06 94 LEU A CA 1
ATOM 730 C C . LEU A 1 94 ? -18.850 7.082 8.176 1.00 96.06 94 LEU A C 1
ATOM 732 O O . LEU A 1 94 ? -19.586 6.304 7.569 1.00 96.06 94 LEU A O 1
ATOM 736 N N . ASN A 1 95 ? -18.866 8.404 7.984 1.00 94.94 95 ASN A N 1
ATOM 737 C CA . ASN A 1 95 ? -19.837 9.119 7.160 1.00 94.94 95 ASN A CA 1
ATOM 738 C C . ASN A 1 95 ? -19.334 9.492 5.749 1.00 94.94 95 ASN A C 1
ATOM 740 O O . ASN A 1 95 ? -20.127 9.995 4.954 1.00 94.94 95 ASN A O 1
ATOM 744 N N . VAL A 1 96 ? -18.067 9.225 5.391 1.00 92.69 96 VAL A N 1
ATOM 745 C CA . VAL A 1 96 ? -17.560 9.459 4.016 1.00 92.69 96 VAL A CA 1
ATOM 746 C C . VAL A 1 96 ? -18.297 8.585 2.996 1.00 92.69 96 VAL A C 1
ATOM 748 O O . VAL A 1 96 ? -18.781 9.080 1.983 1.00 92.69 96 VAL A O 1
ATOM 751 N N . LEU A 1 97 ? -18.365 7.277 3.255 1.00 93.75 97 LEU A N 1
ATOM 752 C CA . LEU A 1 97 ? -18.995 6.264 2.404 1.00 93.75 97 LEU A CA 1
ATOM 753 C C . LEU A 1 97 ? -19.469 5.092 3.273 1.00 93.75 97 LEU A C 1
ATOM 755 O O . LEU A 1 97 ? -18.890 4.867 4.339 1.00 93.75 97 LEU A O 1
ATOM 759 N N . PRO A 1 98 ? -20.449 4.288 2.809 1.00 95.44 98 PRO A N 1
ATOM 760 C CA . PRO A 1 98 ? -20.824 3.059 3.494 1.00 95.44 98 PRO A CA 1
ATOM 761 C C . PRO A 1 98 ? -19.586 2.199 3.805 1.00 95.44 98 PRO A C 1
ATOM 763 O O . PRO A 1 98 ? -18.803 1.919 2.890 1.00 95.44 98 PRO A O 1
ATOM 766 N N . PRO A 1 99 ? -19.389 1.765 5.064 1.00 97.38 99 PRO A N 1
ATOM 767 C CA . PRO A 1 99 ? -18.209 0.999 5.436 1.00 97.38 99 PRO A CA 1
ATOM 768 C C . PRO A 1 99 ? -18.025 -0.271 4.608 1.00 97.38 99 PRO A C 1
ATOM 770 O O . PRO A 1 99 ? -18.968 -1.034 4.387 1.00 97.38 99 PRO A O 1
ATOM 773 N N . ALA A 1 100 ? -16.779 -0.570 4.230 1.00 97.50 100 ALA A N 1
ATOM 774 C CA . ALA A 1 100 ? -16.452 -1.800 3.514 1.00 97.50 100 ALA A CA 1
ATOM 775 C C . ALA A 1 100 ? -16.672 -3.053 4.381 1.00 97.50 100 ALA A C 1
ATOM 777 O O . ALA A 1 100 ? -16.859 -4.151 3.850 1.00 97.50 100 ALA A O 1
ATOM 778 N N . ALA A 1 101 ? -16.619 -2.903 5.706 1.00 97.75 101 ALA A N 1
ATOM 779 C CA . ALA A 1 101 ? -17.041 -3.878 6.705 1.00 97.75 101 ALA A CA 1
ATOM 780 C C . ALA A 1 101 ? -17.281 -3.167 8.046 1.00 97.75 101 ALA A C 1
ATOM 782 O O . ALA A 1 101 ? -16.628 -2.167 8.330 1.00 97.75 101 ALA A O 1
ATOM 783 N N . GLY A 1 102 ? -18.149 -3.721 8.894 1.00 96.25 102 GLY A N 1
ATOM 784 C CA . GLY A 1 102 ? -18.362 -3.250 10.265 1.00 96.25 102 GLY A CA 1
ATOM 785 C C . GLY A 1 102 ? -18.640 -4.409 11.221 1.00 96.25 102 GLY A C 1
ATOM 786 O O . GLY A 1 102 ? -19.298 -5.379 10.840 1.00 96.25 102 GLY A O 1
ATOM 787 N N . VAL A 1 103 ? -18.102 -4.341 12.441 1.00 95.50 103 VAL A N 1
ATOM 788 C CA . VAL A 1 103 ? -18.313 -5.330 13.513 1.00 95.50 103 VAL A CA 1
ATOM 789 C C . VAL A 1 103 ? -17.928 -4.736 14.874 1.00 95.50 103 VAL A C 1
ATOM 791 O O . VAL A 1 103 ? -16.895 -4.089 14.984 1.00 95.50 103 VAL A O 1
ATOM 794 N N . ARG A 1 104 ? -18.743 -4.963 15.919 1.00 92.25 104 ARG A N 1
ATOM 795 C CA . ARG A 1 104 ? -18.429 -4.641 17.334 1.00 92.25 104 ARG A CA 1
ATOM 796 C C . ARG A 1 104 ? -17.880 -3.215 17.576 1.00 92.25 104 ARG A C 1
ATOM 798 O O . ARG A 1 104 ? -16.912 -3.040 18.300 1.00 92.25 104 ARG A O 1
ATOM 805 N N . GLY A 1 105 ? -18.486 -2.190 16.971 1.00 94.69 105 GLY A N 1
ATOM 806 C CA . GLY A 1 105 ? -18.030 -0.797 17.141 1.00 94.69 105 GLY A CA 1
ATOM 807 C C . GLY A 1 105 ? -16.741 -0.455 16.380 1.00 94.69 105 GLY A C 1
ATOM 808 O O . GLY A 1 105 ? -16.112 0.568 16.639 1.00 94.69 105 GLY A O 1
ATOM 809 N N . ALA A 1 106 ? -16.342 -1.303 15.434 1.00 97.94 106 ALA A N 1
ATOM 810 C CA . ALA A 1 106 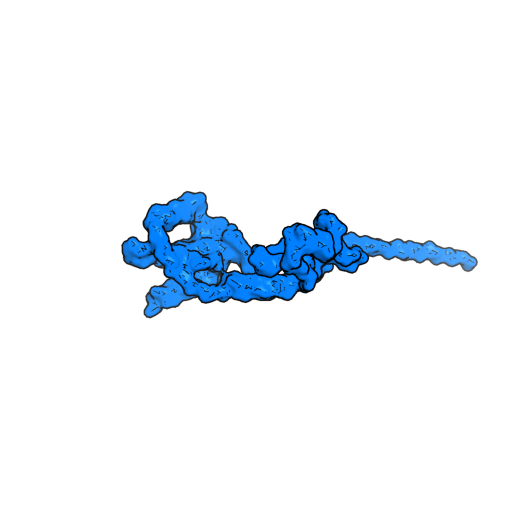? -15.242 -1.075 14.514 1.00 97.94 106 ALA A CA 1
ATOM 811 C C . ALA A 1 106 ? -15.721 -1.150 13.064 1.00 97.94 106 ALA A C 1
ATOM 813 O O . ALA A 1 106 ? -16.694 -1.844 12.752 1.00 97.94 106 ALA A O 1
ATOM 814 N N . PHE A 1 107 ? -15.007 -0.478 12.165 1.00 98.50 107 PHE A N 1
ATOM 815 C CA . PHE A 1 107 ? -15.301 -0.494 10.739 1.00 98.50 107 PHE A CA 1
ATOM 816 C C . PHE A 1 107 ? -14.051 -0.312 9.867 1.00 98.50 107 PHE A C 1
ATOM 818 O O . PHE A 1 107 ? -13.008 0.158 10.321 1.00 98.50 107 PHE A O 1
ATOM 825 N N . LEU A 1 108 ? -14.178 -0.699 8.599 1.00 98.62 108 LEU A N 1
ATOM 826 C CA . LEU A 1 108 ? -13.255 -0.352 7.520 1.00 98.62 108 LEU A CA 1
ATOM 827 C C . LEU A 1 108 ? -13.889 0.737 6.655 1.00 98.62 108 LEU A C 1
ATOM 829 O O . LEU A 1 108 ? -15.058 0.605 6.287 1.00 98.62 108 LEU A O 1
ATOM 833 N N . VAL A 1 109 ? -13.123 1.774 6.307 1.00 97.69 109 VAL A N 1
ATOM 834 C CA . VAL A 1 109 ? -13.562 2.843 5.389 1.00 97.69 109 VAL A CA 1
ATOM 835 C C . VAL A 1 109 ? -14.059 2.244 4.064 1.00 97.69 109 VAL A C 1
ATOM 837 O O . VAL A 1 109 ? -13.596 1.180 3.655 1.00 97.69 109 VAL A O 1
ATOM 840 N N . GLY A 1 110 ? -15.035 2.892 3.419 1.00 94.88 110 GLY A N 1
ATOM 841 C CA . GLY A 1 110 ? -15.698 2.374 2.214 1.00 94.88 110 GLY A CA 1
ATOM 842 C C . GLY A 1 110 ? -14.775 2.165 1.007 1.00 94.88 110 GLY A C 1
ATOM 843 O O . GLY A 1 110 ? -14.938 1.187 0.278 1.00 94.88 110 GLY A O 1
ATOM 844 N N . GLU A 1 111 ? -13.776 3.032 0.824 1.00 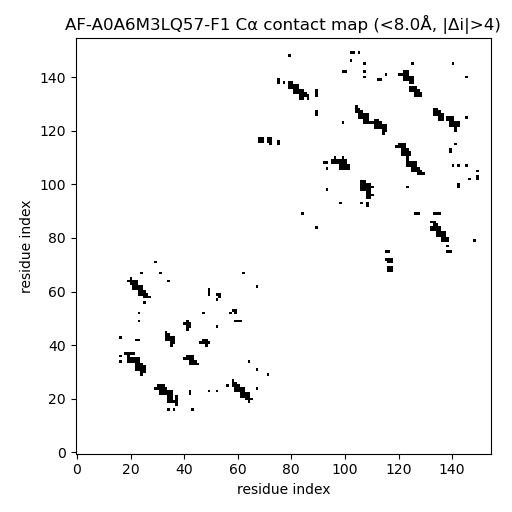95.62 111 GLU A N 1
ATOM 845 C CA . GLU A 1 111 ? -12.819 2.944 -0.283 1.00 95.62 111 GLU A CA 1
ATOM 846 C C . GLU A 1 111 ? -11.502 2.259 0.119 1.00 95.62 111 GLU A C 1
ATOM 848 O O . GLU A 1 111 ? -10.961 2.539 1.198 1.00 95.62 111 GLU A O 1
ATOM 853 N N . PRO A 1 112 ? -10.958 1.366 -0.734 1.00 97.25 112 PRO A N 1
ATOM 854 C CA . PRO A 1 112 ? -9.626 0.817 -0.533 1.00 97.25 112 PRO A CA 1
ATOM 855 C C . PRO A 1 112 ? -8.570 1.922 -0.572 1.00 97.25 112 PRO A C 1
ATOM 857 O O . PRO A 1 112 ? -8.562 2.759 -1.469 1.00 97.25 112 PRO A O 1
ATOM 860 N N . TYR A 1 113 ? -7.633 1.868 0.367 1.00 95.94 113 TYR A N 1
ATOM 861 C CA . TYR A 1 113 ? -6.450 2.722 0.361 1.00 95.94 113 TYR A CA 1
ATOM 862 C C . TYR A 1 113 ? -5.409 2.204 -0.640 1.00 95.94 113 TYR A C 1
ATOM 864 O O . TYR A 1 113 ? -4.812 2.967 -1.393 1.00 95.94 113 TYR A O 1
ATOM 872 N N . ASP A 1 114 ? -5.193 0.887 -0.650 1.00 97.19 114 ASP A N 1
ATOM 873 C CA . ASP A 1 114 ? -4.358 0.189 -1.622 1.00 97.19 114 ASP A CA 1
ATOM 874 C C . ASP A 1 114 ? -4.823 -1.269 -1.793 1.00 97.19 114 ASP A C 1
ATOM 876 O O . ASP A 1 114 ? -5.892 -1.668 -1.320 1.00 97.19 114 ASP A O 1
ATOM 880 N N . HIS A 1 115 ? -4.023 -2.065 -2.502 1.00 97.69 115 HIS A N 1
ATOM 881 C CA . HIS A 1 115 ? -4.190 -3.512 -2.589 1.00 97.69 115 HIS A CA 1
ATOM 882 C C . HIS A 1 115 ? -2.935 -4.199 -2.050 1.00 97.69 115 HIS A C 1
ATOM 884 O O . HIS A 1 115 ? -1.815 -3.702 -2.211 1.00 97.69 115 HIS A O 1
ATOM 890 N N . ASP A 1 116 ? -3.123 -5.348 -1.408 1.00 97.81 116 ASP A N 1
ATOM 891 C CA . ASP A 1 116 ? -2.029 -6.221 -1.000 1.00 97.81 116 ASP A CA 1
ATOM 892 C C . ASP A 1 116 ? -1.263 -6.697 -2.241 1.00 97.81 116 ASP A C 1
ATOM 894 O O . ASP A 1 116 ? -1.825 -7.322 -3.139 1.00 97.81 116 ASP A O 1
ATOM 898 N N . ALA A 1 117 ? 0.032 -6.403 -2.300 1.00 97.38 117 ALA A N 1
ATOM 899 C CA . ALA A 1 117 ? 0.847 -6.675 -3.476 1.00 97.38 117 ALA A CA 1
ATOM 900 C C . ALA A 1 117 ? 1.064 -8.176 -3.731 1.00 97.38 117 ALA A C 1
ATOM 902 O O . ALA A 1 117 ? 1.412 -8.561 -4.843 1.00 97.38 117 ALA A O 1
ATOM 903 N N . GLY A 1 118 ? 0.864 -9.028 -2.722 1.00 96.06 118 GLY A N 1
ATOM 904 C CA . GLY A 1 118 ? 1.084 -10.467 -2.822 1.00 96.06 118 GLY A CA 1
ATOM 905 C C . GLY A 1 118 ? -0.147 -11.257 -3.264 1.00 96.06 118 GLY A C 1
ATOM 906 O O . GLY A 1 118 ? 0.008 -12.372 -3.752 1.00 96.06 118 GLY A O 1
ATOM 907 N N . ASN A 1 119 ? -1.361 -10.733 -3.075 1.00 95.44 119 ASN A N 1
ATOM 908 C CA . ASN A 1 119 ? -2.595 -11.451 -3.429 1.00 95.44 119 ASN A CA 1
ATOM 909 C C . ASN A 1 119 ? -3.696 -10.582 -4.066 1.00 95.44 119 ASN A C 1
ATOM 911 O O . ASN A 1 119 ? -4.772 -11.097 -4.373 1.00 95.44 119 ASN A O 1
ATOM 915 N N . GLY A 1 120 ? -3.456 -9.283 -4.249 1.00 96.62 120 GLY A N 1
ATOM 916 C CA . GLY A 1 120 ? -4.383 -8.352 -4.888 1.00 96.62 120 GLY A CA 1
ATOM 917 C C . GLY A 1 120 ? -5.630 -8.020 -4.068 1.00 96.62 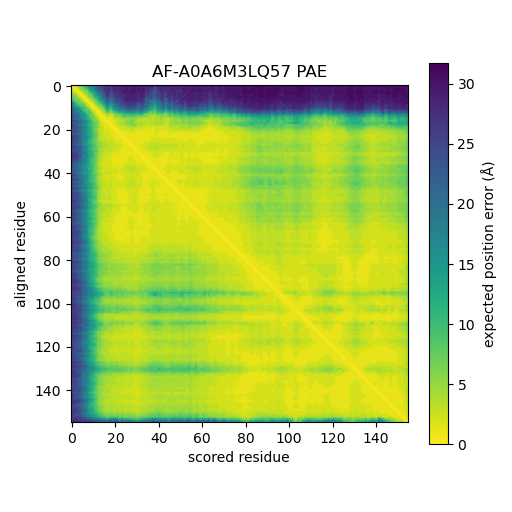120 GLY A C 1
ATOM 918 O O . GLY A 1 120 ? -6.533 -7.378 -4.595 1.00 96.62 120 GLY A O 1
ATOM 919 N N . GLN A 1 121 ? -5.730 -8.442 -2.804 1.00 98.19 121 GLN A N 1
ATOM 920 C CA . GLN A 1 121 ? -6.894 -8.120 -1.981 1.00 98.19 121 GLN A CA 1
ATOM 921 C C . GLN A 1 121 ? -6.910 -6.628 -1.624 1.00 98.19 121 GLN A C 1
ATOM 923 O O . GLN A 1 121 ? -5.869 -6.087 -1.240 1.00 98.19 121 GLN A O 1
ATOM 928 N N . PRO A 1 122 ? -8.071 -5.954 -1.696 1.00 98.38 122 PRO A N 1
ATOM 929 C CA . PRO A 1 122 ? -8.176 -4.559 -1.302 1.00 98.38 122 PRO A CA 1
ATOM 930 C C . PRO A 1 122 ? -7.933 -4.408 0.200 1.00 98.38 122 PRO A C 1
ATOM 932 O O . PRO A 1 122 ? -8.375 -5.232 1.014 1.00 98.38 122 PRO A O 1
ATOM 935 N N . ARG A 1 123 ? -7.243 -3.332 0.569 1.00 98.62 123 ARG A N 1
ATOM 936 C CA . ARG A 1 123 ? -6.936 -2.981 1.952 1.00 98.62 123 ARG A CA 1
ATOM 937 C C . ARG A 1 123 ? -7.481 -1.601 2.269 1.00 98.62 123 ARG A C 1
ATOM 939 O O . ARG A 1 123 ? -7.344 -0.666 1.490 1.00 98.62 123 ARG A O 1
ATOM 946 N N . PHE A 1 124 ? -8.074 -1.475 3.443 1.00 98.50 124 PHE A N 1
ATOM 947 C CA . PHE A 1 124 ? -8.855 -0.315 3.853 1.00 98.50 124 PHE A CA 1
ATOM 948 C C . PHE A 1 124 ? -8.317 0.229 5.170 1.00 98.50 124 PHE A C 1
ATOM 950 O O . PHE A 1 124 ? -7.818 -0.532 6.001 1.00 98.50 124 PHE A O 1
ATOM 957 N N . GLN A 1 125 ? -8.443 1.533 5.391 1.00 98.38 125 GLN A N 1
ATOM 958 C CA . GLN A 1 125 ? -8.161 2.108 6.701 1.00 98.38 125 GLN A CA 1
ATOM 959 C C . GLN A 1 125 ? -9.191 1.594 7.722 1.00 98.38 125 GLN A C 1
ATOM 961 O O . GLN A 1 125 ? -10.393 1.622 7.456 1.00 98.38 125 GLN A O 1
ATOM 966 N N . GLY A 1 126 ? -8.725 1.108 8.875 1.00 98.44 126 GLY A N 1
ATOM 967 C CA . GLY A 1 126 ? -9.579 0.614 9.954 1.00 98.44 126 GLY A CA 1
ATOM 968 C C . GLY A 1 126 ? -9.754 1.637 11.066 1.00 98.44 126 GLY A C 1
ATOM 969 O O . GLY A 1 126 ? -8.810 2.350 11.411 1.00 98.44 126 GLY A O 1
ATOM 970 N N . PHE A 1 127 ? -10.945 1.656 11.655 1.00 98.62 127 PHE A N 1
ATOM 971 C CA . PHE A 1 127 ? -11.304 2.453 12.823 1.00 98.62 127 PHE A CA 1
ATOM 972 C C . PHE A 1 127 ? -12.017 1.579 13.852 1.00 98.62 127 PHE A C 1
ATOM 974 O O . PHE A 1 127 ? -12.745 0.653 13.491 1.00 98.62 127 PHE A O 1
ATOM 981 N N . ARG A 1 128 ? -11.822 1.862 15.141 1.00 97.88 128 ARG A N 1
ATOM 982 C CA . ARG A 1 128 ? -12.554 1.193 16.224 1.00 97.88 128 ARG A CA 1
ATOM 983 C C . ARG A 1 128 ? -12.826 2.121 17.393 1.00 97.88 128 ARG A C 1
ATOM 985 O O . ARG A 1 128 ? -12.034 3.017 17.675 1.00 97.88 128 ARG A O 1
ATOM 992 N N . GLN A 1 129 ? -13.906 1.832 18.101 1.00 97.62 129 GLN A N 1
ATOM 993 C CA . GLN A 1 129 ? -14.246 2.441 19.375 1.00 97.62 129 GLN A CA 1
ATOM 994 C C . GLN A 1 129 ? -14.139 1.397 20.493 1.00 97.62 129 GLN A C 1
ATOM 996 O O . GLN A 1 129 ? -14.613 0.271 20.349 1.00 97.62 129 GLN A O 1
ATOM 1001 N N . TRP A 1 130 ? -13.539 1.775 21.621 1.00 94.69 130 TRP A N 1
ATOM 1002 C CA . TRP A 1 130 ? -13.541 0.986 22.854 1.00 94.69 130 TRP A CA 1
ATOM 1003 C C . TRP A 1 130 ? -13.922 1.884 24.032 1.00 94.69 130 TRP A C 1
ATOM 1005 O O . TRP A 1 130 ? -13.185 2.795 24.407 1.00 94.69 130 TRP A O 1
ATOM 1015 N N . GLY A 1 131 ? -15.110 1.667 24.600 1.00 93.44 131 GLY A N 1
ATOM 1016 C CA . GLY A 1 131 ? -15.674 2.588 25.584 1.00 93.44 131 GLY A CA 1
ATOM 1017 C C . GLY A 1 131 ? -15.834 3.999 25.002 1.00 93.44 131 GLY A C 1
ATOM 1018 O O . GLY A 1 131 ? -16.608 4.208 24.068 1.00 93.44 131 GLY A O 1
ATOM 1019 N N . LYS A 1 132 ? -15.102 4.967 25.565 1.00 96.12 132 LYS A N 1
ATOM 1020 C CA . LYS A 1 132 ? -15.087 6.374 25.118 1.00 96.12 132 LYS A CA 1
ATOM 1021 C C . LYS A 1 132 ? -13.880 6.723 24.241 1.00 96.12 132 LYS A C 1
ATOM 1023 O O . LYS A 1 132 ? -13.744 7.872 23.836 1.00 96.12 132 LYS A O 1
ATOM 1028 N N . GLU A 1 133 ? -13.001 5.760 23.990 1.00 97.81 133 GLU A N 1
ATOM 1029 C CA . GLU A 1 133 ? -11.772 5.965 23.232 1.00 97.81 133 GLU A CA 1
ATOM 1030 C C . GLU A 1 133 ? -11.944 5.502 21.785 1.00 97.81 133 GLU A C 1
ATOM 1032 O O . GLU A 1 133 ? -12.623 4.509 21.506 1.00 97.81 133 GLU A O 1
ATOM 1037 N N . PHE A 1 134 ? -11.298 6.219 20.869 1.00 98.56 134 PHE A N 1
ATOM 1038 C CA . PHE A 1 134 ? -11.348 5.969 19.433 1.00 98.56 134 PHE A CA 1
ATOM 1039 C C . PHE A 1 134 ? -9.944 5.692 18.918 1.00 98.56 134 PHE A C 1
ATOM 1041 O O . PHE A 1 134 ? -8.968 6.302 19.360 1.00 98.56 134 PHE A O 1
ATOM 1048 N N . PHE A 1 135 ? -9.838 4.775 17.962 1.00 98.62 135 PHE A N 1
ATOM 1049 C CA . PHE A 1 135 ? -8.562 4.358 17.401 1.00 98.62 135 PHE A CA 1
ATOM 1050 C C . PHE A 1 135 ? -8.651 4.190 15.888 1.00 98.62 135 PHE A C 1
ATOM 1052 O O . PHE A 1 135 ? -9.698 3.831 15.350 1.00 98.62 135 PHE A O 1
ATOM 1059 N N . GLN A 1 136 ? -7.513 4.366 15.226 1.00 98.56 136 GLN A N 1
ATOM 1060 C CA . GLN A 1 136 ? -7.294 4.028 13.824 1.00 98.56 136 GLN A CA 1
ATOM 1061 C C . GLN A 1 136 ? -6.192 2.972 13.705 1.00 98.56 136 GLN A C 1
ATOM 1063 O O . GLN A 1 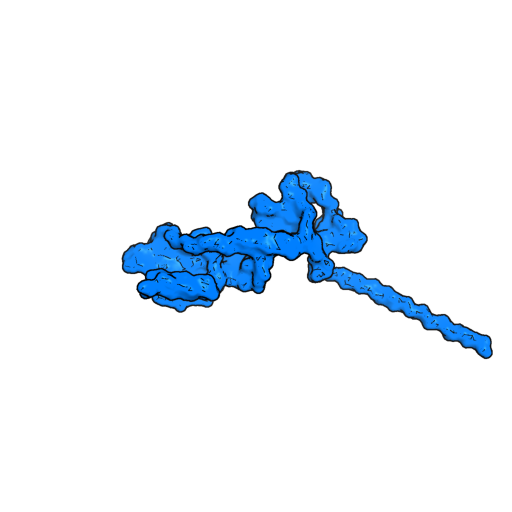136 ? -5.268 2.943 14.521 1.00 98.56 136 GLN A O 1
ATOM 1068 N N . SER A 1 137 ? -6.271 2.095 12.707 1.00 98.56 137 SER A N 1
ATOM 1069 C CA . SER A 1 137 ? -5.195 1.142 12.435 1.00 98.56 137 SER A CA 1
ATOM 1070 C C . SER A 1 137 ? -3.948 1.873 11.922 1.00 98.56 137 SER A C 1
ATOM 1072 O O . SER A 1 137 ? -4.041 2.817 11.141 1.00 98.56 137 SER A O 1
ATOM 1074 N N . ASN A 1 138 ? -2.762 1.426 12.328 1.00 98.06 138 ASN A N 1
ATOM 1075 C CA . ASN A 1 138 ? -1.477 1.977 11.875 1.00 98.06 138 ASN A CA 1
ATOM 1076 C C . ASN A 1 138 ? -1.187 1.724 10.383 1.00 98.06 138 ASN A C 1
ATOM 1078 O O . ASN A 1 138 ? -0.256 2.302 9.826 1.00 98.06 138 ASN 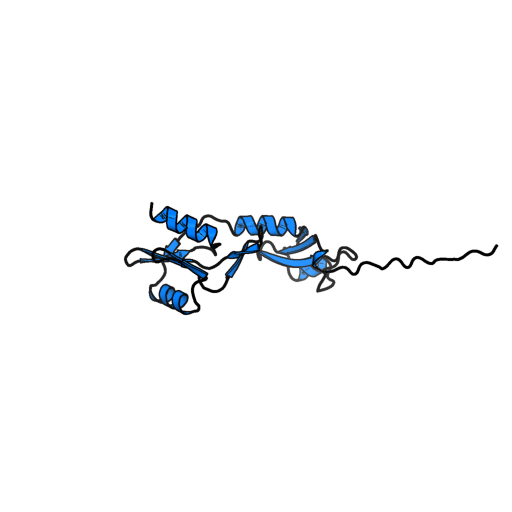A O 1
ATOM 1082 N N . ARG A 1 139 ? -1.953 0.832 9.750 1.00 97.88 139 ARG A N 1
ATOM 1083 C CA . ARG A 1 139 ? -1.880 0.513 8.325 1.00 97.88 139 ARG A CA 1
ATOM 1084 C C . ARG A 1 139 ? -3.248 0.107 7.765 1.00 97.88 139 ARG A C 1
ATOM 1086 O O . ARG A 1 139 ? -4.118 -0.308 8.539 1.00 97.88 139 ARG A O 1
ATOM 1093 N N . PRO A 1 140 ? -3.417 0.115 6.431 1.00 98.38 140 PRO A N 1
ATOM 1094 C CA . PRO A 1 140 ? -4.562 -0.510 5.783 1.00 98.38 140 PRO A CA 1
ATOM 1095 C C . PRO A 1 140 ? -4.631 -2.025 6.034 1.00 98.38 140 PRO A C 1
ATOM 1097 O O . PRO A 1 140 ? -3.603 -2.721 6.061 1.00 98.38 140 PRO A O 1
ATOM 1100 N N . LEU A 1 141 ? -5.851 -2.536 6.189 1.00 98.62 141 LEU A N 1
ATOM 1101 C CA . LEU A 1 141 ? -6.172 -3.928 6.505 1.00 98.62 141 LEU A CA 1
ATOM 1102 C C . LEU A 1 141 ? -7.060 -4.537 5.423 1.00 98.62 141 LEU A C 1
ATOM 1104 O O . LEU A 1 141 ? -7.998 -3.900 4.941 1.00 98.62 141 LEU A O 1
ATOM 1108 N N . THR A 1 142 ? -6.822 -5.799 5.088 1.00 98.50 142 THR A N 1
ATOM 1109 C CA . THR A 1 142 ? -7.817 -6.591 4.357 1.00 98.50 142 THR A CA 1
ATOM 1110 C C . THR A 1 142 ? -9.040 -6.857 5.242 1.00 98.50 142 THR A C 1
ATOM 1112 O O . THR A 1 142 ? -8.970 -6.827 6.475 1.00 98.50 142 THR A O 1
ATOM 1115 N N . ARG A 1 143 ? -10.182 -7.198 4.630 1.00 98.19 143 ARG A N 1
ATOM 1116 C CA . ARG A 1 143 ? -11.388 -7.603 5.380 1.00 98.19 143 ARG A CA 1
ATOM 1117 C C . ARG A 1 143 ? -11.134 -8.798 6.308 1.00 98.19 143 ARG A C 1
ATOM 1119 O O . ARG A 1 143 ? -11.726 -8.859 7.383 1.00 98.19 143 ARG A O 1
ATOM 1126 N N . ALA A 1 144 ? -10.289 -9.741 5.889 1.00 97.56 144 ALA A N 1
ATOM 1127 C CA . ALA A 1 144 ? -9.952 -10.925 6.675 1.00 97.56 144 ALA A CA 1
ATOM 1128 C C . ALA A 1 144 ? -9.122 -10.559 7.914 1.00 97.56 144 ALA A C 1
ATOM 1130 O O . ALA A 1 144 ? -9.502 -10.927 9.023 1.00 97.56 144 ALA A O 1
ATOM 1131 N N . GLU A 1 145 ? -8.055 -9.772 7.736 1.00 98.06 145 GLU A N 1
ATOM 1132 C CA . GLU A 1 145 ? -7.233 -9.262 8.842 1.00 98.06 145 GLU A CA 1
ATOM 1133 C C . GLU A 1 145 ? -8.067 -8.467 9.846 1.00 98.06 145 GLU A C 1
ATOM 1135 O O . GLU A 1 145 ? -7.978 -8.707 11.045 1.00 98.06 145 GLU A O 1
ATOM 1140 N N . PHE A 1 146 ? -8.921 -7.562 9.361 1.00 98.44 146 PHE A N 1
ATOM 1141 C CA . PHE A 1 146 ? -9.795 -6.762 10.213 1.00 98.44 146 PHE A CA 1
ATOM 1142 C C . PHE A 1 146 ? -10.723 -7.628 11.071 1.00 98.44 146 PHE A C 1
ATOM 1144 O O . PHE A 1 146 ? -10.803 -7.438 12.281 1.00 98.44 146 PHE A O 1
ATOM 1151 N N . ARG A 1 147 ? -11.404 -8.612 10.471 1.00 97.50 147 ARG A N 1
ATOM 1152 C CA . ARG A 1 147 ? -12.303 -9.503 11.222 1.00 97.50 147 ARG A CA 1
ATOM 1153 C C . ARG A 1 147 ? -11.553 -10.326 12.264 1.00 97.50 147 ARG A C 1
ATOM 1155 O O . ARG A 1 147 ? -12.040 -10.441 13.385 1.00 97.50 147 ARG A O 1
ATOM 1162 N N . ALA A 1 148 ? -10.396 -10.878 11.900 1.00 97.12 148 ALA A N 1
ATOM 1163 C CA . ALA A 1 148 ? -9.572 -11.660 12.814 1.00 97.12 148 ALA A CA 1
ATOM 1164 C C . ALA A 1 148 ? -9.070 -10.807 13.989 1.00 97.12 148 ALA A C 1
ATOM 1166 O O . ALA A 1 148 ? -9.168 -11.221 15.140 1.00 97.12 148 ALA A O 1
ATOM 1167 N N . GLU A 1 149 ? -8.604 -9.589 13.711 1.00 97.44 149 GLU A N 1
ATOM 1168 C CA . GLU A 1 149 ? -8.071 -8.695 14.736 1.00 97.44 149 GLU A CA 1
ATOM 1169 C C . GLU A 1 149 ? -9.155 -8.190 15.697 1.00 97.44 149 GLU A C 1
ATOM 1171 O O . GLU A 1 149 ? -8.946 -8.178 16.908 1.00 97.44 149 GLU A O 1
ATOM 1176 N N . ILE A 1 150 ? -10.340 -7.822 15.194 1.00 96.94 150 ILE A N 1
ATOM 1177 C CA . ILE A 1 150 ? -11.451 -7.413 16.067 1.00 96.94 150 ILE A CA 1
ATOM 1178 C C . ILE A 1 150 ? -12.002 -8.598 16.873 1.00 96.94 150 ILE A C 1
ATOM 1180 O O . ILE A 1 150 ? -12.448 -8.402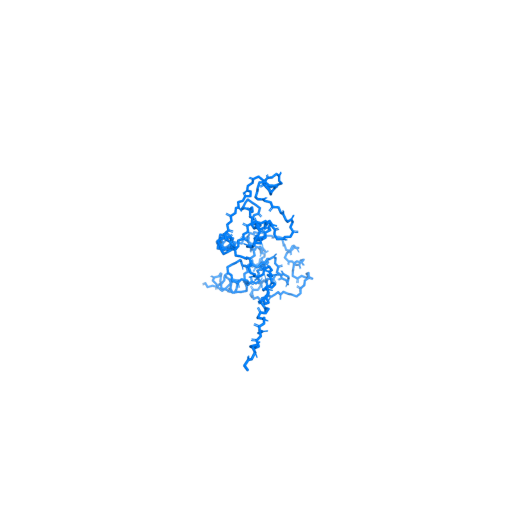 17.998 1.00 96.94 150 ILE A O 1
ATOM 1184 N N . ALA A 1 151 ? -11.960 -9.830 16.358 1.00 95.19 151 ALA A N 1
ATOM 1185 C CA . ALA A 1 151 ? -12.287 -11.000 17.174 1.00 95.19 151 ALA A CA 1
ATOM 1186 C C . ALA A 1 151 ? -11.291 -11.151 18.338 1.00 95.19 151 ALA A C 1
ATOM 1188 O O . ALA A 1 151 ? -11.713 -11.159 19.490 1.00 95.19 151 ALA A O 1
ATOM 1189 N N . ARG A 1 152 ? -9.983 -11.125 18.037 1.00 94.75 152 ARG A N 1
ATOM 1190 C CA . ARG A 1 152 ? -8.883 -11.280 19.004 1.00 94.75 152 ARG A CA 1
ATOM 1191 C C . ARG A 1 152 ? -8.894 -10.248 20.138 1.00 94.75 152 ARG A C 1
ATOM 1193 O O . ARG A 1 152 ? -8.480 -10.559 21.244 1.00 94.75 152 ARG A O 1
ATOM 1200 N N . LEU A 1 153 ? -9.305 -9.008 19.871 1.00 90.75 153 LEU A N 1
ATOM 1201 C CA . LEU A 1 153 ? -9.349 -7.940 20.884 1.00 90.75 153 LEU A CA 1
ATOM 1202 C C . LEU A 1 153 ? -10.519 -8.059 21.873 1.00 90.75 153 LEU A C 1
ATOM 1204 O O . LEU A 1 153 ? -10.594 -7.275 22.816 1.00 90.75 153 LEU A O 1
ATOM 1208 N N . HIS A 1 154 ? -11.451 -8.974 21.621 1.00 77.88 154 HIS A N 1
ATOM 1209 C CA . HIS A 1 154 ? -12.668 -9.161 22.406 1.00 77.88 154 HIS A CA 1
ATOM 1210 C C . HIS A 1 154 ? -12.753 -10.543 23.073 1.00 77.88 154 HIS A C 1
ATOM 1212 O O . HIS A 1 154 ? -13.748 -10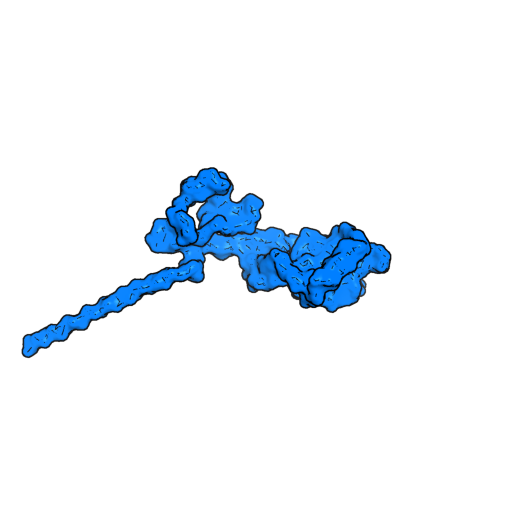.798 23.755 1.00 77.88 154 HIS A O 1
ATOM 1218 N N . ASP A 1 155 ? -11.757 -11.399 22.847 1.00 70.81 155 ASP A N 1
ATOM 1219 C CA . ASP A 1 155 ? -11.524 -12.630 23.605 1.00 70.81 155 ASP A CA 1
ATOM 1220 C C . ASP A 1 155 ? -10.691 -12.308 24.859 1.00 70.81 155 ASP A C 1
ATOM 1222 O O . ASP A 1 155 ? -10.982 -12.897 25.925 1.00 70.81 155 ASP A O 1
#

Secondary structure (DSSP, 8-state):
-----------PPPP-GGG--EEEEETTTTEEEEEB-TTTSSBTTT---HHHHHHH-TT-EEEEHHHHHHHHHHHHTPPP-EEEE-HHHHHHHHHHS--SEEETTEEE-SS-SEE-TTT--EEB-EEEEETTEEEEESS-B-HHHHHHHHHHTT-